Protein AF-A0A7S3X727-F1 (afdb_monomer_lite)

Secondary structure (DSSP, 8-state):
-----EEEEEE--TTTTHHHHHHHHHTT-S-SS---HHHHHHHHHHHHHHHHHHHH-HHHHTTSSEEEEEETTTTEEEEEES-TTSPPGGGGGSSSSSS-------

Sequence (106 aa):
RGCKVHLIGTHITPLANWRFLCNRMASGAAFGRHISKAQAIASLRRYHRHFGEIIDERSKRTIFDSIHMFDVIRGEWCVRIPDTTVRFAEDGLDDEDAMTSEATPQ

Organism: NCBI:txid141414

Structure (mmCIF, N/CA/C/O backbone):
data_AF-A0A7S3X727-F1
#
_entry.id   AF-A0A7S3X727-F1
#
loop_
_atom_site.group_PDB
_atom_site.id
_atom_site.type_symbol
_atom_site.label_atom_id
_atom_site.label_alt_id
_atom_site.label_comp_id
_atom_site.label_asym_id
_atom_site.label_entity_id
_atom_site.label_seq_id
_atom_site.pdbx_PDB_ins_code
_atom_site.Cartn_x
_atom_site.Cartn_y
_atom_site.Cartn_z
_atom_site.occupancy
_atom_site.B_iso_or_equiv
_atom_site.auth_seq_id
_atom_site.auth_comp_id
_atom_site.auth_asym_id
_atom_site.auth_atom_id
_atom_site.pdbx_PDB_model_num
ATOM 1 N N . ARG A 1 1 ? -20.124 13.409 14.907 1.00 50.34 1 ARG A N 1
ATOM 2 C CA . ARG A 1 1 ? -19.376 12.392 14.128 1.00 50.34 1 ARG A CA 1
ATOM 3 C C . ARG A 1 1 ? -18.734 13.126 12.961 1.00 50.34 1 ARG A C 1
ATOM 5 O O . ARG A 1 1 ? -19.471 13.647 12.137 1.00 50.34 1 ARG A O 1
ATOM 12 N N . GLY A 1 2 ? -17.417 13.326 13.042 1.00 73.88 2 GLY A N 1
ATOM 13 C CA . GLY A 1 2 ? -16.628 14.180 12.145 1.00 73.88 2 GLY A CA 1
ATOM 14 C C . GLY A 1 2 ? -16.142 13.461 10.883 1.00 73.88 2 GLY A C 1
ATOM 15 O O . GLY A 1 2 ? -16.630 12.374 10.573 1.00 73.88 2 GLY A O 1
ATOM 16 N N . CYS A 1 3 ? -15.209 14.095 10.163 1.00 74.62 3 CYS A N 1
ATOM 17 C CA . CYS A 1 3 ? -14.578 13.562 8.952 1.00 74.62 3 CYS A CA 1
ATOM 18 C C . CYS A 1 3 ? -13.990 12.165 9.179 1.00 74.62 3 CYS A C 1
ATOM 20 O O . CYS A 1 3 ? -13.313 11.949 10.180 1.00 74.62 3 CYS A O 1
ATOM 22 N N . LYS A 1 4 ? -14.217 11.264 8.216 1.00 82.19 4 LYS A N 1
ATOM 23 C CA . LYS A 1 4 ? -13.544 9.965 8.137 1.00 82.19 4 LYS A CA 1
ATOM 24 C C . LYS A 1 4 ? -12.315 10.059 7.240 1.00 82.19 4 LYS A C 1
ATOM 26 O O . LYS A 1 4 ? -12.365 10.710 6.194 1.00 82.19 4 LYS A O 1
ATOM 31 N N . VAL A 1 5 ? -11.236 9.399 7.630 1.00 82.31 5 VAL A N 1
ATOM 32 C CA . VAL A 1 5 ? -9.964 9.351 6.913 1.00 82.31 5 VAL A CA 1
ATOM 33 C C . VAL A 1 5 ? -9.755 7.934 6.393 1.00 82.31 5 VAL A C 1
ATOM 35 O O . VAL A 1 5 ? -9.602 6.993 7.160 1.00 82.31 5 VAL A O 1
ATOM 38 N N . HIS A 1 6 ? -9.731 7.768 5.074 1.00 83.12 6 HIS A N 1
ATOM 39 C CA . HIS A 1 6 ? -9.580 6.462 4.436 1.00 83.12 6 HIS A CA 1
ATOM 40 C C . HIS A 1 6 ? -8.238 6.383 3.711 1.00 83.12 6 HIS A C 1
ATOM 42 O O . HIS A 1 6 ? -7.937 7.234 2.871 1.00 83.12 6 HIS A O 1
ATOM 48 N N . LEU A 1 7 ? -7.445 5.348 3.996 1.00 83.75 7 LEU A N 1
ATOM 49 C CA . LEU A 1 7 ? -6.238 5.056 3.229 1.00 83.75 7 LEU A CA 1
ATOM 50 C C . LEU A 1 7 ? -6.601 4.144 2.057 1.00 83.75 7 LEU A C 1
ATOM 52 O O . LEU A 1 7 ? -6.872 2.957 2.236 1.00 83.75 7 LEU A O 1
ATOM 56 N N . ILE A 1 8 ? -6.593 4.705 0.850 1.00 82.31 8 ILE A N 1
ATOM 57 C CA . ILE A 1 8 ? -6.797 3.959 -0.394 1.00 82.31 8 ILE A CA 1
ATOM 58 C C . ILE A 1 8 ? -5.480 3.976 -1.157 1.00 82.31 8 ILE A C 1
ATOM 60 O O . ILE A 1 8 ? -5.008 5.032 -1.580 1.00 82.31 8 ILE A O 1
ATOM 64 N N . GLY A 1 9 ? -4.871 2.804 -1.294 1.00 79.38 9 GLY A N 1
ATOM 65 C CA . GLY A 1 9 ? -3.534 2.663 -1.843 1.00 79.38 9 GLY A CA 1
ATOM 66 C C . GLY A 1 9 ? -3.423 1.576 -2.897 1.00 79.38 9 GLY A C 1
ATOM 67 O O . GLY A 1 9 ? -4.302 0.738 -3.106 1.00 79.38 9 GLY A O 1
ATOM 68 N N . THR A 1 10 ? -2.290 1.604 -3.582 1.00 78.62 10 THR A N 1
ATOM 69 C CA . THR A 1 10 ? -1.897 0.575 -4.534 1.00 78.62 10 THR A CA 1
ATOM 70 C C . THR A 1 10 ? -0.729 -0.191 -3.945 1.00 78.62 10 THR A C 1
ATOM 72 O O . THR A 1 10 ? 0.269 0.414 -3.554 1.00 78.62 10 THR A O 1
ATOM 75 N N . HIS A 1 11 ? -0.827 -1.515 -3.889 1.00 74.44 11 HIS A N 1
ATOM 76 C CA . HIS A 1 11 ? 0.279 -2.353 -3.458 1.00 74.44 11 HIS A CA 1
ATOM 77 C C . HIS A 1 11 ? 1.267 -2.492 -4.615 1.00 74.44 11 HIS A C 1
ATOM 79 O O . HIS A 1 11 ? 0.946 -3.038 -5.671 1.00 74.44 11 HIS A O 1
ATOM 85 N N . ILE A 1 12 ? 2.462 -1.925 -4.433 1.00 67.44 12 ILE A N 1
ATOM 86 C CA . ILE A 1 12 ? 3.485 -1.843 -5.473 1.00 67.44 12 ILE A CA 1
ATOM 87 C C . ILE A 1 12 ? 4.750 -2.555 -4.994 1.00 67.44 12 ILE A C 1
ATOM 89 O O . ILE A 1 12 ? 5.571 -1.989 -4.275 1.00 67.44 12 ILE A O 1
ATOM 93 N N . THR A 1 13 ? 4.971 -3.781 -5.467 1.00 66.69 13 THR A N 1
ATOM 94 C CA . THR A 1 13 ? 6.276 -4.447 -5.385 1.00 66.69 13 THR A CA 1
ATOM 95 C C . THR A 1 13 ? 7.307 -3.704 -6.255 1.00 66.69 13 THR A C 1
ATOM 97 O O . THR A 1 13 ? 7.124 -3.635 -7.475 1.00 66.69 13 THR A O 1
ATOM 100 N N . PRO A 1 14 ? 8.409 -3.168 -5.696 1.00 62.38 14 PRO A N 1
ATOM 101 C CA . PRO A 1 14 ? 9.277 -2.214 -6.399 1.00 62.38 14 PRO A CA 1
ATOM 102 C C . PRO A 1 14 ? 9.900 -2.704 -7.717 1.00 62.38 14 PRO A C 1
ATOM 104 O O . PRO A 1 14 ? 10.060 -1.918 -8.648 1.00 62.38 14 PRO A O 1
ATOM 107 N N . LEU A 1 15 ? 10.270 -3.988 -7.811 1.00 60.75 15 LEU A N 1
ATOM 108 C CA . LEU A 1 15 ? 10.939 -4.545 -8.997 1.00 60.75 15 LEU A CA 1
ATOM 109 C C . LEU A 1 15 ? 9.949 -5.006 -10.073 1.00 60.75 15 LEU A C 1
ATOM 111 O O . LEU A 1 15 ? 10.157 -4.717 -11.250 1.00 60.75 15 LEU A O 1
ATOM 115 N N . ALA A 1 16 ? 8.851 -5.656 -9.678 1.00 64.50 16 ALA A N 1
ATOM 116 C CA . ALA A 1 16 ? 7.818 -6.114 -10.609 1.00 64.50 16 ALA A CA 1
ATOM 117 C C . ALA A 1 16 ? 7.079 -4.938 -11.272 1.00 64.50 16 ALA A C 1
ATOM 119 O O . ALA A 1 16 ? 6.710 -4.998 -12.443 1.00 64.50 16 ALA A O 1
ATOM 120 N N . ASN A 1 17 ? 6.936 -3.823 -10.552 1.00 64.31 17 ASN A N 1
ATOM 121 C CA . ASN A 1 17 ? 6.177 -2.665 -11.013 1.00 64.31 17 ASN A CA 1
ATOM 122 C C . ASN A 1 17 ? 7.001 -1.604 -11.752 1.00 64.31 17 ASN A C 1
ATOM 124 O O . ASN A 1 17 ? 6.432 -0.605 -12.191 1.00 64.31 17 ASN A O 1
ATOM 128 N N . TRP A 1 18 ? 8.313 -1.796 -11.952 1.00 69.81 18 TRP A N 1
ATOM 129 C CA . TRP A 1 18 ? 9.117 -0.839 -12.727 1.00 69.81 18 TRP A CA 1
ATOM 130 C C . TRP A 1 18 ? 8.546 -0.639 -14.137 1.00 69.81 18 TRP A C 1
ATOM 132 O O . TRP A 1 18 ? 8.414 0.491 -14.598 1.00 69.81 18 TRP A O 1
ATOM 142 N N . ARG A 1 19 ? 8.107 -1.724 -14.788 1.00 71.19 19 ARG A N 1
ATOM 143 C CA . ARG A 1 19 ? 7.469 -1.670 -16.112 1.00 71.19 19 ARG A CA 1
ATOM 144 C C . ARG A 1 19 ? 6.139 -0.908 -16.089 1.00 71.19 19 ARG A C 1
ATOM 146 O O . ARG A 1 19 ? 5.891 -0.097 -16.975 1.00 71.19 19 ARG A O 1
ATOM 153 N N . PHE A 1 20 ? 5.316 -1.121 -15.062 1.00 70.81 20 PHE A N 1
ATOM 154 C CA . PHE A 1 20 ? 4.064 -0.383 -14.863 1.00 70.81 20 PHE A CA 1
ATOM 155 C C . PHE A 1 20 ? 4.314 1.124 -14.692 1.00 70.81 20 PHE A C 1
ATOM 157 O O . PHE A 1 20 ? 3.641 1.947 -15.312 1.00 70.81 20 PHE A O 1
ATOM 164 N N . LEU A 1 21 ? 5.333 1.494 -13.916 1.00 70.62 21 LEU A N 1
ATOM 165 C CA . LEU A 1 21 ? 5.709 2.892 -13.719 1.00 70.62 21 LEU A CA 1
ATOM 166 C C . LEU A 1 21 ? 6.297 3.520 -14.978 1.00 70.62 21 LEU A C 1
ATOM 168 O O . LEU A 1 21 ? 5.958 4.659 -15.281 1.00 70.62 21 LEU A O 1
ATOM 172 N N . CYS A 1 22 ? 7.117 2.788 -15.739 1.00 71.38 22 CYS A N 1
ATOM 173 C CA . CYS A 1 22 ? 7.571 3.231 -17.056 1.00 71.38 22 CYS A CA 1
ATOM 174 C C . CYS A 1 22 ? 6.388 3.547 -17.972 1.00 71.38 22 CYS A C 1
ATOM 176 O O . CYS A 1 22 ? 6.380 4.610 -18.584 1.00 71.38 22 CYS A O 1
ATOM 178 N N . ASN A 1 23 ? 5.372 2.682 -18.011 1.00 72.62 23 ASN A N 1
ATOM 179 C CA . ASN A 1 23 ? 4.178 2.910 -18.823 1.00 72.62 23 ASN A CA 1
ATOM 180 C C . ASN A 1 23 ? 3.395 4.148 -18.358 1.00 72.62 23 ASN A C 1
ATOM 182 O O . ASN A 1 23 ? 2.990 4.948 -19.194 1.00 72.62 23 ASN A O 1
ATOM 186 N N . ARG A 1 24 ? 3.237 4.363 -17.042 1.00 67.56 24 ARG A N 1
ATOM 187 C CA . ARG A 1 24 ? 2.583 5.578 -16.514 1.00 67.56 24 ARG A CA 1
ATOM 188 C C . ARG A 1 24 ? 3.385 6.855 -16.758 1.00 67.56 24 ARG A C 1
ATOM 190 O O . ARG A 1 24 ? 2.791 7.898 -17.011 1.00 67.56 24 ARG A O 1
ATOM 197 N N . MET A 1 25 ? 4.713 6.797 -16.659 1.00 68.75 25 MET A N 1
ATOM 198 C CA . MET A 1 25 ? 5.590 7.930 -16.980 1.00 68.75 25 MET A CA 1
ATOM 199 C C . MET A 1 25 ? 5.520 8.259 -18.470 1.00 68.75 25 MET A C 1
ATOM 201 O O . MET A 1 25 ? 5.369 9.424 -18.824 1.00 68.75 25 MET A O 1
ATOM 205 N N . ALA A 1 26 ? 5.557 7.239 -19.330 1.00 67.56 26 ALA A N 1
ATOM 206 C CA . ALA A 1 26 ? 5.411 7.399 -20.772 1.00 67.56 26 ALA A CA 1
ATOM 207 C C . ALA A 1 26 ? 4.030 7.952 -21.159 1.00 67.56 26 ALA A C 1
ATOM 209 O O . ALA A 1 26 ? 3.933 8.755 -22.080 1.00 67.56 26 ALA A O 1
ATOM 210 N N . SER A 1 27 ? 2.971 7.580 -20.434 1.00 67.81 27 SER A N 1
ATOM 211 C CA . SER A 1 27 ? 1.616 8.086 -20.671 1.00 67.81 27 SE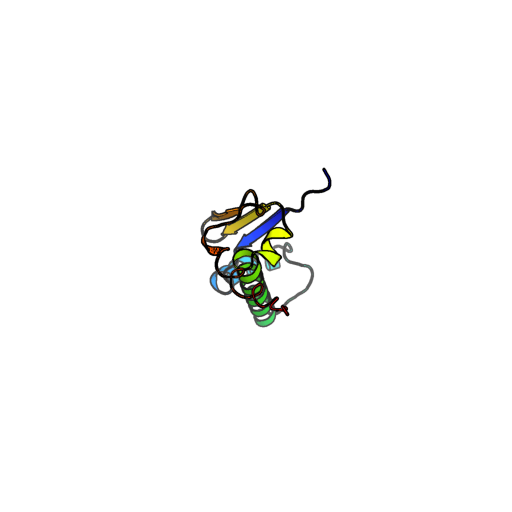R A CA 1
ATOM 212 C C . SER A 1 27 ? 1.351 9.470 -20.058 1.00 67.81 27 SER A C 1
ATOM 214 O O . SER A 1 27 ? 0.200 9.897 -20.028 1.00 67.81 27 SER A O 1
ATOM 216 N N . GLY A 1 28 ? 2.362 10.138 -19.483 1.00 60.41 28 GLY A N 1
ATOM 217 C CA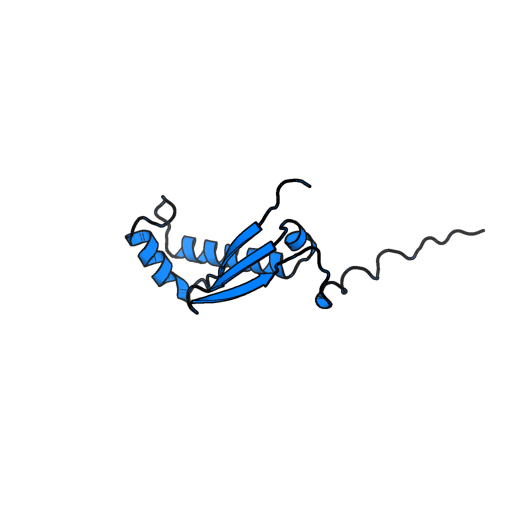 . GLY A 1 28 ? 2.206 11.428 -18.796 1.00 60.41 28 GLY A CA 1
ATOM 218 C C . GLY A 1 28 ? 1.365 11.374 -17.512 1.00 60.41 28 GLY A C 1
ATOM 219 O O . GLY A 1 28 ? 1.050 12.408 -16.932 1.00 60.41 28 GLY A O 1
ATOM 220 N N . ALA A 1 29 ? 1.005 10.174 -17.045 1.00 56.00 29 ALA A N 1
ATOM 221 C CA . ALA A 1 29 ? 0.135 9.943 -15.889 1.00 56.00 29 ALA A CA 1
ATOM 222 C C . ALA A 1 29 ? 0.915 9.684 -14.588 1.00 56.00 29 ALA A C 1
ATOM 224 O O . ALA A 1 29 ? 0.326 9.279 -13.575 1.00 56.00 29 ALA A O 1
ATOM 225 N N . ALA A 1 30 ? 2.240 9.844 -14.619 1.00 55.47 30 ALA A N 1
ATOM 226 C CA . ALA A 1 30 ? 3.099 9.794 -13.448 1.00 55.47 30 ALA A CA 1
ATOM 227 C C . ALA A 1 30 ? 3.521 11.211 -13.051 1.00 55.47 30 ALA A C 1
ATOM 229 O O . ALA A 1 30 ? 3.899 12.012 -13.901 1.00 55.47 30 ALA A O 1
ATOM 230 N N . PHE A 1 31 ? 3.429 11.462 -11.742 1.00 54.88 31 PHE A N 1
ATOM 231 C CA . PHE A 1 31 ? 3.893 12.627 -10.986 1.00 54.88 31 PHE A CA 1
ATOM 232 C C . PHE A 1 31 ? 4.895 13.492 -11.759 1.00 54.88 31 PHE A C 1
ATOM 234 O O . PHE A 1 31 ? 5.963 12.997 -12.100 1.00 54.88 31 PHE A O 1
ATOM 241 N N . GLY A 1 32 ? 4.534 14.755 -12.022 1.00 50.72 32 GLY A N 1
ATOM 242 C CA . GLY A 1 32 ? 5.137 15.685 -12.995 1.00 50.72 32 GLY A CA 1
ATOM 243 C C . GLY A 1 32 ? 6.612 16.074 -12.816 1.00 50.72 32 GLY A C 1
ATOM 244 O O . GLY A 1 32 ? 6.948 17.254 -12.871 1.00 50.72 32 GLY A O 1
ATOM 245 N N . ARG A 1 33 ? 7.505 15.107 -12.600 1.00 60.28 33 ARG A N 1
ATOM 246 C CA . ARG A 1 33 ? 8.959 15.254 -12.562 1.00 60.28 33 ARG A CA 1
ATOM 247 C C . ARG A 1 33 ? 9.602 14.022 -13.192 1.00 60.28 33 ARG A C 1
ATOM 249 O O . ARG A 1 33 ? 9.266 12.893 -12.846 1.00 60.28 33 ARG A O 1
ATOM 256 N N . HIS A 1 34 ? 10.572 14.241 -14.075 1.00 62.25 34 HIS A N 1
ATOM 257 C CA . HIS A 1 34 ? 11.472 13.176 -14.504 1.00 62.25 34 HIS A CA 1
ATOM 258 C C . HIS A 1 34 ? 12.246 12.662 -13.284 1.00 62.25 34 HIS A C 1
ATOM 260 O O . HIS A 1 34 ? 13.001 13.406 -12.661 1.00 62.25 34 HIS A O 1
ATOM 266 N N . ILE A 1 35 ? 12.037 11.396 -12.930 1.00 69.12 35 ILE A N 1
ATOM 267 C CA . ILE A 1 35 ? 12.759 10.710 -11.856 1.00 69.12 35 ILE A CA 1
ATOM 268 C C . ILE A 1 35 ? 13.616 9.602 -12.464 1.00 69.12 35 ILE A C 1
ATOM 270 O O . ILE A 1 35 ? 13.196 8.910 -13.392 1.00 69.12 35 ILE A O 1
ATOM 274 N N . SER A 1 36 ? 14.829 9.411 -11.950 1.00 76.94 36 SER A N 1
ATOM 275 C CA . SER A 1 36 ? 15.666 8.286 -12.376 1.00 76.94 36 SER A CA 1
ATOM 276 C C . SER A 1 36 ? 15.094 6.951 -11.881 1.00 76.94 36 SER A C 1
ATOM 278 O O . SER A 1 36 ? 14.391 6.885 -10.868 1.00 76.94 36 SER A O 1
ATOM 280 N N . LYS A 1 37 ? 15.460 5.849 -12.550 1.00 74.12 37 LYS A N 1
ATOM 281 C CA . LYS A 1 37 ? 15.101 4.484 -12.123 1.00 74.12 37 LYS A CA 1
ATOM 282 C C . LYS A 1 37 ? 15.505 4.190 -10.680 1.00 74.12 37 LYS A C 1
ATOM 284 O O . LYS A 1 37 ? 14.724 3.612 -9.929 1.00 74.12 37 LYS A O 1
ATOM 289 N N . ALA A 1 38 ? 16.704 4.612 -10.287 1.00 78.50 38 ALA A N 1
ATOM 290 C CA . ALA A 1 38 ? 17.197 4.434 -8.928 1.00 78.50 38 ALA A CA 1
ATOM 291 C C . ALA A 1 38 ? 16.324 5.182 -7.907 1.00 78.50 38 ALA A C 1
ATOM 293 O O . ALA A 1 38 ? 15.927 4.597 -6.900 1.00 78.50 38 ALA A O 1
ATOM 294 N N . GLN A 1 39 ? 15.959 6.436 -8.197 1.00 78.25 39 GLN A N 1
ATOM 295 C CA . GLN A 1 39 ? 15.083 7.238 -7.336 1.00 78.25 39 GLN A CA 1
ATOM 296 C C . GLN A 1 39 ? 13.680 6.640 -7.230 1.00 78.25 39 GLN A C 1
ATOM 298 O O . GLN A 1 39 ? 13.139 6.548 -6.133 1.00 78.25 39 GLN A O 1
ATOM 303 N N . ALA A 1 40 ? 13.108 6.177 -8.341 1.00 75.25 40 ALA A N 1
ATOM 304 C CA . ALA A 1 40 ? 11.804 5.526 -8.335 1.00 75.25 40 ALA A CA 1
ATOM 305 C C . ALA A 1 40 ? 11.809 4.248 -7.485 1.00 75.25 40 ALA A C 1
ATOM 307 O O . ALA A 1 40 ? 10.963 4.089 -6.611 1.00 75.25 40 ALA A O 1
ATOM 308 N N . ILE A 1 41 ? 12.792 3.361 -7.681 1.00 75.94 41 ILE A N 1
ATOM 309 C CA . ILE A 1 41 ? 12.919 2.125 -6.896 1.00 75.94 41 ILE A CA 1
ATOM 310 C C . ILE A 1 41 ? 13.116 2.441 -5.409 1.00 75.94 41 ILE A C 1
ATOM 312 O O . ILE A 1 41 ? 12.502 1.790 -4.563 1.00 75.94 41 ILE A O 1
ATOM 316 N N . ALA A 1 42 ? 13.937 3.440 -5.075 1.00 80.12 42 ALA A N 1
ATOM 317 C CA . ALA A 1 42 ? 14.145 3.866 -3.694 1.00 80.12 42 ALA A CA 1
ATOM 318 C C . ALA A 1 42 ? 12.846 4.386 -3.055 1.00 80.12 42 ALA A C 1
ATOM 320 O O . ALA A 1 42 ? 12.491 3.955 -1.957 1.00 80.12 42 ALA A O 1
ATOM 321 N N . SER A 1 43 ? 12.095 5.236 -3.762 1.00 77.44 43 SER A N 1
ATOM 322 C CA . SER A 1 43 ? 10.794 5.738 -3.307 1.00 77.44 43 SER A CA 1
ATOM 323 C C . SER A 1 43 ? 9.773 4.620 -3.117 1.00 77.44 43 SER A C 1
ATOM 325 O O . SER A 1 43 ? 9.077 4.604 -2.108 1.00 77.44 43 SER A O 1
ATOM 327 N N . LEU A 1 44 ? 9.718 3.645 -4.027 1.00 76.50 44 LEU A N 1
ATOM 328 C CA . LEU A 1 44 ? 8.824 2.491 -3.900 1.00 76.50 44 LEU A CA 1
ATOM 329 C C . LEU A 1 44 ? 9.187 1.595 -2.722 1.00 76.50 44 LEU A C 1
ATOM 331 O O . LEU A 1 44 ? 8.303 1.140 -2.008 1.00 76.50 44 LEU A O 1
ATOM 335 N N . ARG A 1 45 ? 10.481 1.347 -2.492 1.00 79.88 45 ARG A N 1
ATOM 336 C CA . ARG A 1 45 ? 10.938 0.592 -1.316 1.00 79.88 45 ARG A CA 1
ATOM 337 C C . ARG A 1 45 ? 10.567 1.310 -0.025 1.00 79.88 45 ARG A C 1
ATOM 339 O O . ARG A 1 45 ? 10.137 0.662 0.923 1.00 79.88 45 ARG A O 1
ATOM 346 N N . ARG A 1 46 ? 10.714 2.638 0.008 1.00 82.44 46 ARG A N 1
ATOM 347 C CA . ARG A 1 46 ? 10.304 3.455 1.154 1.00 82.44 46 ARG A CA 1
ATOM 348 C C . ARG A 1 46 ? 8.792 3.404 1.359 1.00 82.44 46 ARG A C 1
ATOM 350 O O . ARG A 1 46 ? 8.360 3.217 2.487 1.00 82.44 46 ARG A O 1
ATOM 357 N N . TYR A 1 47 ? 8.013 3.521 0.284 1.00 80.00 47 TYR A N 1
ATOM 358 C CA . TYR A 1 47 ? 6.558 3.398 0.323 1.00 80.00 47 TYR A CA 1
ATOM 359 C C . TYR A 1 47 ? 6.124 2.027 0.849 1.00 80.00 47 TYR A C 1
ATOM 361 O O . TYR A 1 47 ? 5.336 1.962 1.780 1.00 80.00 47 TYR A O 1
ATOM 369 N N . HIS A 1 48 ? 6.698 0.943 0.320 1.00 78.50 48 HIS A N 1
ATOM 370 C CA . HIS A 1 48 ? 6.410 -0.418 0.768 1.00 78.50 48 HIS A CA 1
ATOM 371 C C . HIS A 1 48 ? 6.739 -0.618 2.250 1.00 78.50 48 HIS A C 1
ATOM 373 O O . HIS A 1 48 ? 5.960 -1.225 2.973 1.00 78.50 48 HIS A O 1
ATOM 379 N N . ARG A 1 49 ? 7.890 -0.117 2.715 1.00 83.19 49 ARG A N 1
ATOM 380 C CA . ARG A 1 49 ? 8.269 -0.211 4.131 1.00 83.19 49 ARG A CA 1
ATOM 381 C C . ARG A 1 49 ? 7.296 0.553 5.022 1.00 83.19 49 ARG A C 1
ATOM 383 O O . ARG A 1 49 ? 6.761 -0.023 5.953 1.00 83.19 49 ARG A O 1
ATOM 390 N N . HIS A 1 50 ? 7.038 1.815 4.687 1.00 83.31 50 HIS A N 1
ATOM 391 C CA . HIS A 1 50 ? 6.131 2.663 5.455 1.00 83.31 50 HIS A CA 1
ATOM 392 C C . HIS A 1 50 ? 4.707 2.096 5.475 1.00 83.31 50 HIS A C 1
ATOM 394 O O . HIS A 1 50 ? 4.009 2.205 6.472 1.00 83.31 50 HIS A O 1
ATOM 400 N N . PHE A 1 51 ? 4.284 1.459 4.384 1.00 80.44 51 PHE A N 1
ATOM 401 C CA . PHE A 1 51 ? 3.014 0.756 4.344 1.00 80.44 51 PHE A CA 1
ATOM 402 C C . PHE A 1 51 ? 2.991 -0.459 5.279 1.00 80.44 51 PHE A C 1
ATOM 404 O O . PHE A 1 51 ? 2.034 -0.595 6.031 1.00 80.44 51 PHE A O 1
ATOM 411 N N . GLY A 1 52 ? 4.031 -1.300 5.263 1.00 82.19 52 GLY A N 1
ATOM 412 C CA . GLY A 1 52 ? 4.154 -2.419 6.206 1.00 82.19 52 GLY A CA 1
ATOM 413 C C . GLY A 1 52 ? 4.037 -1.943 7.653 1.00 82.19 52 GLY A C 1
ATOM 414 O O . GLY A 1 52 ? 3.175 -2.412 8.380 1.00 82.19 52 GLY A O 1
ATOM 415 N N . GLU A 1 53 ? 4.773 -0.888 8.009 1.00 86.25 53 GLU A N 1
ATOM 416 C CA . GLU A 1 53 ? 4.686 -0.258 9.333 1.00 86.25 53 GLU A CA 1
ATOM 417 C C . GLU A 1 53 ? 3.262 0.202 9.696 1.00 86.25 53 GLU A C 1
ATOM 419 O O . GLU A 1 53 ? 2.847 0.055 10.835 1.00 86.25 53 GLU A O 1
ATOM 424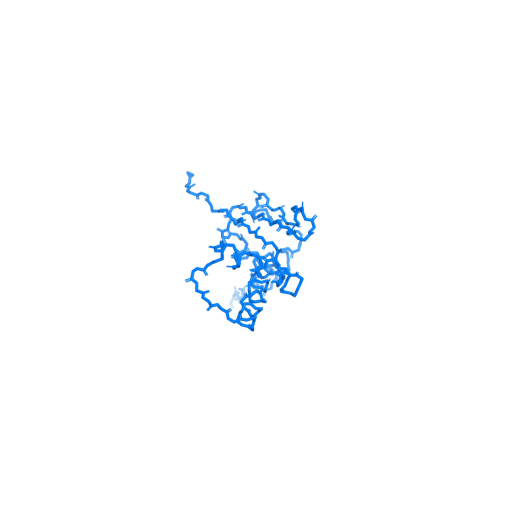 N N . ILE A 1 54 ? 2.484 0.753 8.755 1.00 85.44 54 ILE A N 1
ATOM 425 C CA . ILE A 1 54 ? 1.092 1.167 9.019 1.00 85.44 54 ILE A CA 1
ATOM 426 C C . ILE A 1 54 ? 0.176 -0.035 9.286 1.00 85.44 54 ILE A C 1
ATOM 428 O O . ILE A 1 54 ? -0.797 0.097 10.025 1.00 85.44 54 ILE A O 1
ATOM 432 N N . ILE A 1 55 ? 0.432 -1.178 8.652 1.00 82.44 55 ILE A N 1
ATOM 433 C CA . ILE A 1 55 ? -0.371 -2.390 8.845 1.00 82.44 55 ILE A CA 1
ATOM 434 C C . ILE A 1 55 ? -0.011 -3.080 10.159 1.00 82.44 55 ILE A C 1
ATOM 436 O O . ILE A 1 55 ? -0.923 -3.459 10.902 1.00 82.44 55 ILE A O 1
ATOM 440 N N . ASP A 1 56 ? 1.289 -3.186 10.427 1.00 83.81 56 ASP A N 1
ATOM 441 C CA . ASP A 1 56 ? 1.852 -3.915 11.560 1.00 83.81 56 ASP A CA 1
ATOM 442 C C . ASP A 1 56 ? 1.711 -3.115 12.867 1.00 83.81 56 ASP A C 1
ATOM 444 O O . ASP A 1 56 ? 1.406 -3.678 13.913 1.00 83.81 56 ASP A O 1
ATOM 448 N N . GLU A 1 57 ? 1.875 -1.786 12.826 1.00 85.38 57 GLU A N 1
ATOM 449 C CA . GLU A 1 57 ? 1.797 -0.940 14.018 1.00 85.38 57 GLU A CA 1
ATOM 450 C C . GLU A 1 57 ? 0.389 -0.373 14.211 1.00 85.38 57 GLU A C 1
ATOM 452 O O . GLU A 1 57 ? 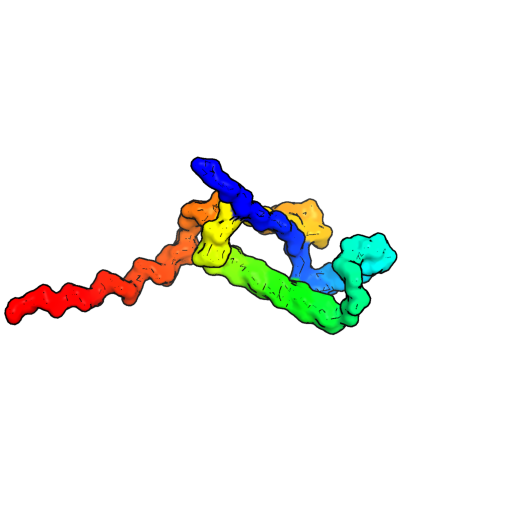-0.069 0.529 13.496 1.00 85.38 57 GLU A O 1
ATOM 457 N N . ARG A 1 58 ? -0.289 -0.827 15.268 1.00 80.62 58 ARG A N 1
ATOM 458 C CA . ARG A 1 58 ? -1.639 -0.367 15.616 1.00 80.62 58 ARG A CA 1
ATOM 459 C C . ARG A 1 58 ? -1.738 1.154 15.757 1.00 80.62 58 ARG A C 1
ATOM 461 O O . ARG A 1 58 ? -2.693 1.738 15.250 1.00 80.62 58 ARG A O 1
ATOM 468 N N . SER A 1 59 ? -0.760 1.797 16.397 1.00 83.44 59 SER A N 1
ATOM 469 C CA . SER A 1 59 ? -0.738 3.254 16.613 1.00 83.44 59 SER A CA 1
ATOM 470 C C . SER A 1 59 ? -0.763 4.050 15.300 1.00 83.44 59 SER A C 1
ATOM 472 O O . SER A 1 59 ? -1.417 5.092 15.216 1.00 83.44 59 SER A O 1
ATOM 474 N N . LYS A 1 60 ? -0.112 3.531 14.251 1.00 84.12 60 LYS A N 1
ATOM 475 C CA . LYS A 1 60 ? -0.130 4.101 12.898 1.00 84.12 60 LYS A CA 1
ATOM 476 C C . LYS A 1 60 ? -1.418 3.744 12.157 1.00 84.12 60 LYS A C 1
ATOM 478 O O . LYS A 1 60 ? -1.988 4.598 11.476 1.00 84.12 60 LYS A O 1
ATOM 483 N N . ARG A 1 61 ? -1.912 2.512 12.317 1.00 85.38 61 ARG A N 1
ATOM 484 C CA . ARG A 1 61 ? -3.146 2.023 11.682 1.00 85.38 61 ARG A CA 1
ATOM 485 C C . ARG A 1 61 ? -4.384 2.815 12.098 1.00 85.38 61 ARG A C 1
ATOM 487 O O . ARG A 1 61 ? -5.201 3.162 11.248 1.00 85.38 61 ARG A O 1
ATOM 494 N N . THR A 1 62 ? -4.502 3.142 13.387 1.00 83.38 62 THR A N 1
ATOM 495 C CA . THR A 1 62 ? -5.677 3.815 13.975 1.00 83.38 62 THR A CA 1
ATOM 496 C C . THR A 1 62 ? -5.864 5.269 13.536 1.00 83.38 62 THR A C 1
ATOM 498 O O . THR A 1 62 ? -6.879 5.877 13.860 1.00 83.38 62 THR A O 1
ATOM 501 N N . ILE A 1 63 ? -4.907 5.840 12.795 1.00 85.75 63 ILE A N 1
ATOM 502 C CA . ILE A 1 63 ? -5.032 7.178 12.192 1.00 85.75 63 ILE A CA 1
ATOM 503 C C . ILE A 1 63 ? -6.086 7.182 11.067 1.00 85.75 63 ILE A C 1
ATOM 505 O O . ILE A 1 63 ? -6.665 8.224 10.760 1.00 85.75 63 ILE A O 1
ATOM 509 N N . PHE A 1 64 ? -6.340 6.029 10.446 1.00 87.12 64 PHE A N 1
ATOM 510 C CA . PHE A 1 64 ? -7.282 5.869 9.338 1.00 87.12 64 PHE A CA 1
ATOM 511 C C . PHE A 1 64 ? -8.510 5.110 9.810 1.00 87.12 64 PHE A C 1
ATOM 513 O O . PHE A 1 64 ? -8.335 4.097 10.454 1.00 87.12 64 PHE A O 1
ATOM 520 N N . ASP A 1 65 ? -9.729 5.490 9.438 1.00 87.75 65 ASP A N 1
ATOM 521 C CA . ASP A 1 65 ? -10.943 4.714 9.728 1.00 87.75 65 ASP A CA 1
ATOM 522 C C . ASP A 1 65 ? -10.989 3.389 8.950 1.00 87.75 65 ASP A C 1
ATOM 524 O O . ASP A 1 65 ? -11.530 2.396 9.432 1.00 87.75 65 ASP A O 1
ATOM 528 N N . SER A 1 66 ? -10.431 3.357 7.735 1.00 87.81 66 SER A N 1
ATOM 529 C CA . SER A 1 66 ? -10.315 2.131 6.942 1.00 87.81 66 SER A CA 1
ATOM 530 C C . SER A 1 66 ? -9.098 2.153 6.018 1.00 87.81 66 SER A C 1
ATOM 532 O O . SER A 1 66 ? -8.629 3.219 5.603 1.00 87.81 66 SER A O 1
ATOM 534 N N . ILE A 1 67 ? -8.590 0.964 5.683 1.00 86.50 67 ILE A N 1
ATOM 535 C CA . ILE A 1 67 ? -7.414 0.770 4.828 1.00 86.50 67 ILE A CA 1
ATOM 536 C C . ILE A 1 67 ? -7.732 -0.249 3.736 1.00 86.50 67 ILE A C 1
ATOM 538 O O . ILE A 1 67 ? -8.138 -1.381 4.011 1.00 86.50 67 ILE A O 1
ATOM 542 N N . HIS A 1 68 ? -7.516 0.147 2.483 1.00 87.12 68 HIS A N 1
ATOM 543 C CA . HIS A 1 68 ? -7.780 -0.678 1.310 1.00 87.12 68 HIS A CA 1
ATOM 544 C C . HIS A 1 68 ? -6.610 -0.607 0.332 1.00 87.12 68 HIS A C 1
ATOM 546 O O . HIS A 1 68 ? -6.220 0.478 -0.102 1.00 87.12 68 HIS A O 1
ATOM 552 N N . MET A 1 69 ? -6.082 -1.770 -0.049 1.00 83.94 69 MET A N 1
ATOM 553 C CA . MET A 1 69 ? -4.970 -1.879 -0.991 1.00 83.94 69 MET A CA 1
ATOM 554 C C . MET A 1 69 ? -5.306 -2.799 -2.145 1.00 83.94 69 MET A C 1
ATOM 556 O O . MET A 1 69 ? -5.709 -3.946 -1.942 1.00 83.94 69 MET A O 1
ATOM 560 N N . PHE A 1 70 ? -5.064 -2.300 -3.350 1.00 82.88 70 PHE A N 1
ATOM 561 C CA . PHE A 1 70 ? -5.193 -3.070 -4.575 1.00 82.88 70 PHE A CA 1
ATOM 562 C C . PHE A 1 70 ? -3.816 -3.476 -5.098 1.00 82.88 70 PHE A C 1
ATOM 564 O O . PHE A 1 70 ? -2.959 -2.618 -5.325 1.00 82.88 70 PHE A O 1
ATOM 571 N N . ASP A 1 71 ? -3.600 -4.769 -5.304 1.00 81.62 71 ASP A N 1
ATOM 572 C CA . ASP A 1 71 ? -2.415 -5.294 -5.965 1.00 81.62 71 ASP A CA 1
ATOM 573 C C . ASP A 1 71 ? -2.604 -5.212 -7.481 1.00 81.62 71 ASP A C 1
ATOM 575 O O . ASP A 1 71 ? -3.434 -5.905 -8.066 1.00 81.62 71 ASP A O 1
ATOM 579 N N . VAL A 1 72 ? -1.829 -4.346 -8.132 1.00 74.88 72 VAL A N 1
ATOM 580 C CA . VAL A 1 72 ? -1.947 -4.108 -9.582 1.00 74.88 72 VAL A CA 1
ATOM 581 C C . VAL A 1 72 ? -1.427 -5.273 -10.409 1.00 74.88 72 VAL A C 1
ATOM 583 O O . VAL A 1 72 ? -1.859 -5.446 -11.545 1.00 74.88 72 VAL A O 1
ATOM 586 N N . ILE A 1 73 ? -0.510 -6.070 -9.863 1.00 75.88 73 ILE A N 1
ATOM 587 C CA . ILE A 1 73 ? 0.034 -7.224 -10.575 1.00 75.88 73 ILE A CA 1
ATOM 588 C C . ILE A 1 73 ? -0.975 -8.368 -10.555 1.00 75.88 73 ILE A C 1
ATOM 590 O O . ILE A 1 73 ? -1.168 -9.027 -11.574 1.00 75.88 73 ILE A O 1
ATOM 594 N N . ARG A 1 74 ? -1.627 -8.589 -9.411 1.00 80.44 74 ARG A N 1
ATOM 595 C CA . ARG A 1 74 ? -2.635 -9.646 -9.246 1.00 80.44 74 ARG A CA 1
ATOM 596 C C . ARG A 1 74 ? -4.032 -9.229 -9.704 1.00 80.44 74 ARG A C 1
ATOM 598 O O . ARG A 1 74 ? -4.846 -10.091 -10.009 1.00 80.44 74 ARG A O 1
ATOM 605 N N . GLY A 1 75 ? -4.300 -7.927 -9.786 1.00 81.81 75 GLY A N 1
ATOM 606 C CA . GLY A 1 75 ? -5.609 -7.401 -10.162 1.00 81.81 75 GLY A CA 1
ATOM 607 C C . GLY A 1 75 ? -6.670 -7.586 -9.073 1.00 81.81 75 GLY A C 1
ATOM 608 O O . GLY A 1 75 ? -7.851 -7.697 -9.393 1.00 81.81 75 GLY A O 1
ATOM 609 N N . GLU A 1 76 ? -6.272 -7.619 -7.800 1.00 85.75 76 GLU A N 1
ATOM 610 C CA . GLU A 1 76 ? -7.165 -7.920 -6.675 1.00 85.75 76 GLU A CA 1
ATOM 611 C C . GLU A 1 76 ? -6.901 -7.038 -5.448 1.00 85.75 76 GLU A C 1
ATOM 613 O O . GLU A 1 76 ? -5.837 -6.435 -5.298 1.00 85.75 76 GLU A O 1
ATOM 618 N N . TRP A 1 77 ? -7.870 -6.976 -4.533 1.00 82.12 77 TRP A N 1
ATOM 619 C CA . TRP A 1 77 ? -7.693 -6.325 -3.234 1.00 82.12 77 TRP A CA 1
ATOM 620 C C . TRP A 1 77 ? -6.910 -7.243 -2.292 1.00 82.12 77 TRP A C 1
ATOM 622 O O . TRP A 1 77 ? -7.438 -8.258 -1.850 1.00 82.12 77 TRP A O 1
ATOM 632 N N . CYS A 1 78 ? -5.669 -6.879 -1.967 1.00 80.69 78 CYS A N 1
ATOM 633 C CA . CYS A 1 78 ? -4.787 -7.695 -1.129 1.00 80.69 78 CYS A CA 1
ATOM 634 C C . CYS A 1 78 ? -4.837 -7.322 0.361 1.00 80.69 7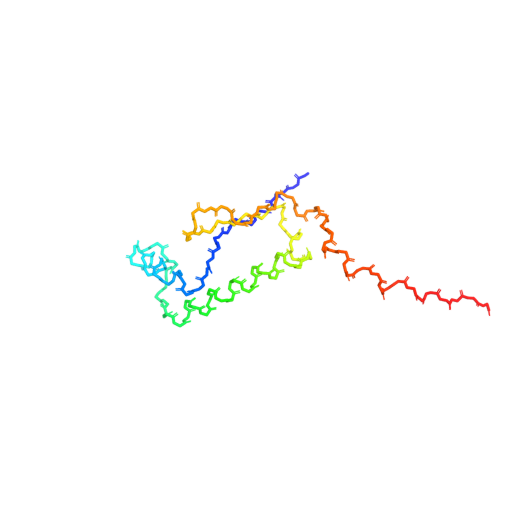8 CYS A C 1
ATOM 636 O O . CYS A 1 78 ? -4.514 -8.150 1.204 1.00 80.69 78 CYS A O 1
ATOM 638 N N . VAL A 1 79 ? -5.255 -6.095 0.698 1.00 82.25 79 VAL A N 1
ATOM 639 C CA . VAL A 1 79 ? -5.521 -5.671 2.084 1.00 82.25 79 VAL A CA 1
ATOM 640 C C . VAL A 1 79 ? -6.868 -4.971 2.134 1.00 82.25 79 VAL A C 1
ATOM 642 O O . VAL A 1 79 ? -7.137 -4.058 1.349 1.00 82.25 79 VAL A O 1
ATOM 645 N N . ARG A 1 80 ? -7.717 -5.397 3.071 1.00 86.44 80 ARG A N 1
ATOM 646 C CA . ARG A 1 80 ? -9.043 -4.825 3.298 1.00 86.44 80 ARG A CA 1
ATOM 647 C C . ARG A 1 80 ? -9.346 -4.803 4.792 1.00 86.44 80 ARG A C 1
ATOM 649 O O . ARG A 1 80 ? -9.852 -5.778 5.334 1.00 86.44 80 ARG A O 1
ATOM 656 N N . ILE A 1 81 ? -9.074 -3.667 5.425 1.00 85.06 81 ILE A N 1
ATOM 657 C CA . ILE A 1 81 ? -9.382 -3.403 6.833 1.00 85.06 81 ILE A CA 1
ATOM 658 C C . ILE A 1 81 ? -10.517 -2.370 6.858 1.00 85.06 81 ILE A C 1
ATOM 660 O O . ILE A 1 81 ? -10.259 -1.184 6.648 1.00 85.06 81 ILE A O 1
ATOM 664 N N . PRO A 1 82 ? -11.784 -2.798 7.016 1.00 83.56 82 PRO A N 1
ATOM 665 C CA . PRO A 1 82 ? -12.942 -1.908 6.916 1.00 83.56 82 PRO A CA 1
ATOM 666 C C . PRO A 1 82 ? -13.132 -1.013 8.147 1.00 83.56 82 PRO A C 1
ATOM 668 O O . PRO A 1 82 ? -13.819 -0.001 8.043 1.00 83.56 82 PRO A O 1
ATOM 671 N N . ASP A 1 83 ? -12.544 -1.402 9.278 1.00 83.31 83 ASP A N 1
ATOM 672 C CA . ASP A 1 83 ? -12.570 -0.674 10.540 1.00 83.31 83 ASP A CA 1
ATOM 673 C C . ASP A 1 83 ? -11.261 -0.956 11.287 1.00 83.31 83 ASP A C 1
ATOM 675 O O . ASP A 1 83 ? -11.001 -2.085 11.706 1.00 83.31 83 ASP A O 1
ATOM 679 N N . THR A 1 84 ? -10.400 0.051 11.393 1.00 81.75 84 THR A N 1
ATOM 680 C CA . THR A 1 84 ? -9.094 -0.061 12.067 1.00 81.75 84 THR A CA 1
ATOM 681 C C . THR A 1 84 ? -9.186 0.092 13.586 1.00 81.75 84 THR A C 1
ATOM 683 O O . THR A 1 84 ? -8.185 -0.106 14.276 1.00 81.75 84 THR A O 1
ATOM 686 N N . THR A 1 85 ? -10.362 0.459 14.110 1.00 73.25 85 THR A N 1
ATOM 687 C CA . THR A 1 85 ? -10.599 0.588 15.554 1.00 73.25 85 THR A CA 1
ATOM 688 C C . THR A 1 85 ? -10.765 -0.776 16.226 1.00 73.25 85 THR A C 1
ATOM 690 O O . THR A 1 85 ? -10.644 -0.890 17.448 1.00 73.25 85 THR A O 1
ATOM 693 N N . VAL A 1 86 ? -10.984 -1.823 15.424 1.00 68.06 86 VAL A N 1
ATOM 694 C CA . VAL A 1 86 ? -11.029 -3.216 15.864 1.00 68.06 86 VAL A CA 1
ATOM 695 C C . VAL A 1 86 ? -9.628 -3.670 16.283 1.00 68.06 86 VAL A C 1
ATOM 697 O O . VAL A 1 86 ? -8.660 -3.503 15.542 1.00 68.06 86 VAL A O 1
ATOM 700 N N . ARG A 1 87 ? -9.530 -4.254 17.483 1.00 65.06 87 ARG A N 1
ATOM 701 C CA . ARG A 1 87 ? -8.306 -4.899 17.977 1.00 65.06 87 ARG A CA 1
ATOM 702 C C . ARG A 1 87 ? -8.201 -6.303 17.381 1.00 65.06 87 ARG A C 1
ATOM 704 O O . ARG A 1 87 ? -9.137 -7.090 17.518 1.00 65.06 87 ARG A O 1
ATOM 711 N N . PHE A 1 88 ? -7.082 -6.616 16.743 1.00 65.62 88 PHE A N 1
ATOM 712 C CA . PHE A 1 88 ? -6.750 -7.961 16.273 1.00 65.62 88 PHE A CA 1
ATOM 713 C C . PHE A 1 88 ? -5.966 -8.714 17.354 1.00 65.62 88 PHE A C 1
ATOM 715 O O . PHE A 1 88 ? -5.326 -8.096 18.199 1.00 65.62 88 PHE A O 1
ATOM 722 N N . ALA A 1 89 ? -6.009 -10.051 17.347 1.00 60.69 89 ALA A N 1
ATOM 723 C CA . ALA A 1 89 ? -5.300 -10.873 18.338 1.00 60.69 89 ALA A CA 1
ATOM 724 C C . ALA A 1 89 ? -3.778 -10.613 18.353 1.00 60.69 89 ALA A C 1
ATOM 726 O O . ALA A 1 89 ? -3.138 -10.735 19.391 1.00 60.69 89 ALA A O 1
ATOM 727 N N . GLU A 1 90 ? -3.226 -10.202 17.212 1.00 60.81 90 GLU A N 1
ATOM 728 C CA . GLU A 1 90 ? -1.820 -9.827 17.030 1.00 60.81 90 GLU A CA 1
ATOM 729 C C . GLU A 1 90 ? -1.475 -8.467 17.671 1.00 60.81 90 GLU A C 1
ATOM 731 O O . GLU A 1 90 ? -0.315 -8.217 17.973 1.00 60.81 90 GLU A O 1
ATOM 736 N N . ASP A 1 91 ? -2.472 -7.619 17.962 1.00 63.91 91 ASP A N 1
ATOM 737 C CA . ASP A 1 91 ? -2.285 -6.315 18.619 1.00 63.91 91 ASP A CA 1
ATOM 738 C C . ASP A 1 91 ? -2.054 -6.437 20.144 1.00 63.91 91 ASP A C 1
ATOM 740 O O . ASP A 1 91 ? -1.907 -5.425 20.830 1.00 63.91 91 ASP A O 1
ATOM 744 N N . GLY A 1 92 ? -2.128 -7.652 20.700 1.00 55.94 92 GLY A N 1
ATOM 745 C CA . GLY A 1 92 ? -2.105 -7.926 22.141 1.00 55.94 92 GLY A CA 1
ATOM 746 C C . GLY A 1 92 ? -0.717 -8.108 22.760 1.00 55.94 92 GLY A C 1
ATOM 747 O O . GLY A 1 92 ? -0.643 -8.501 23.917 1.00 55.94 92 GLY A O 1
ATOM 748 N N . LEU A 1 93 ? 0.366 -7.864 22.016 1.00 57.91 93 LEU A N 1
ATOM 749 C CA . LEU A 1 93 ? 1.736 -8.090 22.500 1.00 57.91 93 LEU A CA 1
ATOM 750 C C . LEU A 1 93 ? 2.401 -6.856 23.139 1.00 57.91 93 LEU A C 1
ATOM 752 O O . LEU A 1 93 ? 3.489 -6.999 23.686 1.00 57.91 93 LEU A O 1
ATOM 756 N N . ASP A 1 94 ? 1.757 -5.683 23.122 1.00 57.59 94 ASP A N 1
ATOM 757 C CA . ASP A 1 94 ? 2.404 -4.419 23.521 1.00 57.59 94 ASP A CA 1
ATOM 758 C C . ASP A 1 94 ? 1.952 -3.835 24.881 1.00 57.59 94 ASP A C 1
ATOM 760 O O . ASP A 1 94 ? 2.517 -2.834 25.314 1.00 57.59 94 ASP A O 1
ATOM 764 N N . ASP A 1 95 ? 0.983 -4.431 25.590 1.00 55.31 95 ASP A N 1
ATOM 765 C CA . ASP A 1 95 ? 0.318 -3.775 26.740 1.00 55.31 95 ASP A CA 1
ATOM 766 C C . ASP A 1 95 ? 0.302 -4.585 28.067 1.00 55.31 95 ASP A C 1
ATOM 768 O O . ASP A 1 95 ? -0.621 -4.418 28.863 1.00 55.31 95 ASP A O 1
ATOM 772 N N . GLU A 1 96 ? 1.299 -5.433 28.371 1.00 53.75 96 GLU A N 1
ATOM 773 C CA . GLU A 1 96 ? 1.347 -6.157 29.671 1.00 53.75 96 GLU A CA 1
ATOM 774 C C . GLU A 1 96 ? 2.606 -5.971 30.547 1.00 53.75 96 GLU A C 1
ATOM 776 O O . GLU A 1 96 ? 2.778 -6.735 31.485 1.00 53.75 96 GLU A O 1
ATOM 781 N N . ASP A 1 97 ? 3.443 -4.936 30.366 1.00 48.88 97 ASP A N 1
ATOM 782 C CA . ASP A 1 97 ? 4.631 -4.768 31.248 1.00 48.88 97 ASP A CA 1
ATOM 783 C C . ASP A 1 97 ? 4.956 -3.333 31.725 1.00 48.88 97 ASP A C 1
ATOM 785 O O 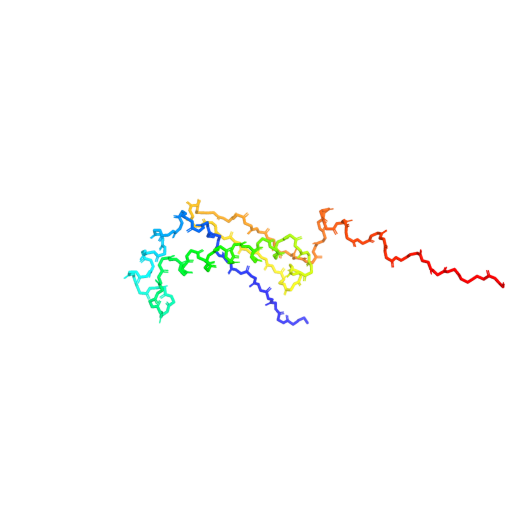. ASP A 1 97 ? 6.065 -3.056 32.180 1.00 48.88 97 ASP A O 1
ATOM 789 N N . ALA A 1 98 ? 4.005 -2.389 31.689 1.00 50.91 98 ALA A N 1
ATOM 790 C CA . ALA A 1 98 ? 4.261 -1.002 32.129 1.00 50.91 98 ALA A CA 1
ATOM 791 C C . ALA A 1 98 ? 3.415 -0.504 33.317 1.00 50.91 98 ALA A C 1
ATOM 793 O O . ALA A 1 98 ? 3.416 0.694 33.595 1.00 50.91 98 ALA A O 1
ATOM 794 N N . MET A 1 99 ? 2.689 -1.376 34.029 1.00 50.38 99 MET A N 1
ATOM 795 C CA . MET A 1 99 ? 1.768 -0.949 35.098 1.00 50.38 99 MET A CA 1
ATOM 796 C C . MET A 1 99 ? 1.753 -1.871 36.327 1.00 50.38 99 MET A C 1
ATOM 798 O O . MET A 1 99 ? 0.687 -2.193 36.834 1.00 50.38 99 MET A O 1
ATOM 802 N N . THR A 1 100 ? 2.908 -2.248 36.883 1.00 50.47 100 THR A N 1
ATOM 803 C CA . THR A 1 100 ? 2.963 -2.671 38.299 1.00 50.47 100 THR A CA 1
ATOM 804 C C . THR A 1 100 ? 4.296 -2.321 38.956 1.00 50.47 100 THR A C 1
ATOM 806 O O . THR A 1 100 ? 5.198 -3.148 39.039 1.00 50.47 100 THR A O 1
ATOM 809 N N . SER A 1 101 ? 4.395 -1.111 39.501 1.00 46.88 101 SER A N 1
ATOM 810 C CA . SER A 1 101 ? 5.138 -0.882 40.748 1.00 46.88 101 SER A CA 1
ATOM 811 C C . SER A 1 101 ? 4.701 0.438 41.378 1.00 46.88 101 SER A C 1
ATOM 813 O O . SER A 1 101 ? 5.487 1.367 41.540 1.00 46.88 101 SER A O 1
ATOM 815 N N . GLU A 1 102 ? 3.420 0.519 41.735 1.00 50.25 102 GLU A N 1
ATOM 816 C CA . GLU A 1 102 ? 2.992 1.362 42.845 1.00 50.25 102 GLU A CA 1
ATOM 817 C C . GLU A 1 102 ? 3.064 0.477 44.097 1.00 50.25 102 GLU A C 1
ATOM 819 O O . GLU A 1 102 ? 2.214 -0.379 44.332 1.00 50.25 102 GLU A O 1
ATOM 824 N N . ALA A 1 103 ? 4.153 0.605 44.853 1.00 43.97 103 ALA A N 1
ATOM 825 C CA . ALA A 1 103 ? 4.308 -0.030 46.155 1.00 43.97 103 ALA A CA 1
ATOM 826 C C . ALA A 1 103 ? 4.783 1.028 47.155 1.00 43.97 103 ALA A C 1
ATOM 828 O O . ALA A 1 103 ? 5.971 1.179 47.418 1.00 43.97 103 ALA A O 1
ATOM 829 N N . THR A 1 104 ? 3.825 1.781 47.693 1.00 43.25 104 THR A N 1
ATOM 830 C CA . THR A 1 104 ? 3.908 2.307 49.064 1.00 43.25 104 THR A CA 1
ATOM 831 C C . THR A 1 104 ? 2.763 1.646 49.822 1.00 43.25 104 THR A C 1
ATOM 833 O O . THR A 1 104 ? 1.617 1.785 49.390 1.00 43.25 104 THR A O 1
ATOM 836 N N . PRO A 1 105 ? 3.044 0.817 50.842 1.00 48.81 105 PRO A N 1
ATOM 837 C CA . PRO A 1 105 ? 2.918 1.287 52.238 1.00 48.81 105 PRO A CA 1
ATOM 838 C C . PRO A 1 105 ? 3.928 0.566 53.184 1.00 48.81 105 PRO A C 1
ATOM 840 O O . PRO A 1 105 ? 4.521 -0.430 52.783 1.00 48.81 105 PRO A O 1
ATOM 843 N N . GLN A 1 106 ? 4.251 0.953 54.423 1.00 41.59 106 GLN A N 1
ATOM 844 C CA . GLN A 1 106 ? 3.711 1.850 55.454 1.00 41.59 106 GLN A CA 1
ATOM 845 C C . GLN A 1 106 ? 4.873 2.548 56.177 1.00 41.59 106 GLN A C 1
ATOM 847 O O . GLN A 1 106 ? 5.961 1.932 56.255 1.00 41.59 106 GLN A O 1
#

Foldseek 3Di:
DDDAAEAEEEQDDLPVCLVVVVVCVVVVNDDPDDDDSVRSSVVNVVVNVVVVCCVLPLVNVQVHQWYWYAYPVVRGTPDTGNGSVDDDPSNPPPPDDDDDDPDDDD

Radius of gyration: 19.63 Å; chains: 1; bounding box: 37×27×76 Å

pLDDT: mean 71.97, std 12.51, range [41.59, 87.81]